Protein AF-A0A2U3D872-F1 (afdb_monomer_lite)

pLDDT: mean 81.7, std 17.16, range [37.06, 96.06]

Foldseek 3Di:
DWAAAQPPRDIADDPDHHHHPVRLVVLLVLLQVCCVVDPPDDLVCSCVVVVDDSVSSVVSVVVDDHDDPDDDDDDDDD

Organism: Sulfoacidibacillus thermotolerans (NCBI:txid1765684)

Structure (mmCIF, N/CA/C/O backbone):
data_AF-A0A2U3D872-F1
#
_entry.id   AF-A0A2U3D872-F1
#
loop_
_atom_site.group_PDB
_atom_site.id
_atom_site.type_symbol
_atom_site.label_atom_id
_atom_site.label_alt_id
_atom_site.label_comp_id
_atom_site.label_asym_id
_atom_site.label_entity_id
_atom_site.label_seq_id
_atom_site.pdbx_PDB_ins_code
_atom_site.Cartn_x
_atom_site.Cartn_y
_atom_site.Cartn_z
_atom_site.occupancy
_atom_site.B_iso_or_equiv
_atom_site.auth_seq_id
_atom_site.auth_comp_id
_atom_site.auth_asym_id
_atom_site.auth_atom_id
_atom_site.pdbx_PDB_model_num
ATOM 1 N N . MET A 1 1 ? -12.289 5.13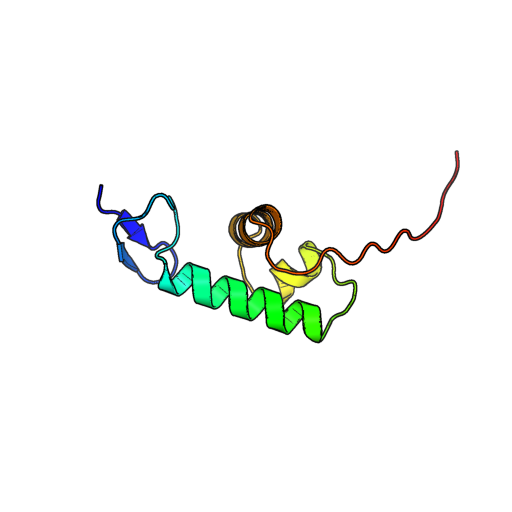3 19.365 1.00 77.50 1 MET A N 1
ATOM 2 C CA . MET A 1 1 ? -13.375 4.342 18.746 1.00 77.50 1 MET A CA 1
ATOM 3 C C . MET A 1 1 ? -12.780 3.099 18.113 1.00 77.50 1 MET A C 1
ATOM 5 O O . MET A 1 1 ? -11.749 3.213 17.454 1.00 77.50 1 MET A O 1
ATOM 9 N N . LEU A 1 2 ? -13.385 1.941 18.364 1.00 87.25 2 LEU A N 1
ATOM 10 C CA . LEU A 1 2 ? -12.977 0.664 17.780 1.00 87.25 2 LEU A CA 1
ATOM 11 C C . LEU A 1 2 ? -13.491 0.578 16.331 1.00 87.25 2 LEU A C 1
ATOM 13 O O . LEU A 1 2 ? -14.586 1.061 16.045 1.00 87.25 2 LEU A O 1
ATOM 17 N N . LYS A 1 3 ? -12.690 0.031 15.414 1.00 89.44 3 LYS A N 1
ATOM 18 C CA . LYS A 1 3 ? -12.960 -0.030 13.966 1.00 89.44 3 LYS A CA 1
ATOM 19 C C . LYS A 1 3 ? -12.694 -1.440 13.432 1.00 89.44 3 LYS A C 1
ATOM 21 O O . LYS A 1 3 ? -11.883 -2.159 14.008 1.00 89.44 3 LYS A O 1
ATOM 26 N N . HIS A 1 4 ? -13.317 -1.806 12.311 1.00 92.50 4 HIS A N 1
ATOM 27 C CA . HIS A 1 4 ? -12.992 -3.028 11.562 1.00 92.50 4 HIS A CA 1
ATOM 28 C C . HIS A 1 4 ? -11.981 -2.742 10.452 1.00 92.50 4 HIS A C 1
ATOM 30 O O . HIS A 1 4 ? -12.140 -1.797 9.677 1.00 92.50 4 HIS A O 1
ATOM 36 N N . CYS A 1 5 ? -10.940 -3.567 10.359 1.00 91.56 5 CYS A N 1
ATOM 37 C CA . CYS A 1 5 ? -9.949 -3.491 9.293 1.00 91.56 5 CYS A CA 1
ATOM 38 C C . CYS A 1 5 ? -10.561 -3.952 7.970 1.00 91.56 5 CYS A C 1
ATOM 40 O O . CYS A 1 5 ? -11.082 -5.061 7.884 1.00 91.56 5 CYS A O 1
ATOM 42 N N . ARG A 1 6 ? -10.438 -3.149 6.909 1.00 89.12 6 ARG A N 1
ATOM 43 C CA . ARG A 1 6 ? -10.975 -3.511 5.586 1.00 89.12 6 ARG A CA 1
ATOM 44 C C . ARG A 1 6 ? -10.174 -4.602 4.862 1.00 89.12 6 ARG A C 1
ATOM 46 O O . ARG A 1 6 ? -10.679 -5.141 3.887 1.00 89.12 6 ARG A O 1
ATOM 53 N N . LYS A 1 7 ? -8.951 -4.919 5.318 1.00 89.62 7 LYS A N 1
ATOM 54 C CA . LYS A 1 7 ? -8.112 -6.005 4.766 1.00 89.62 7 LYS A CA 1
ATOM 55 C C . LYS A 1 7 ? -8.379 -7.346 5.453 1.00 89.62 7 LYS A C 1
ATOM 57 O O . LYS A 1 7 ? -8.643 -8.322 4.768 1.00 89.62 7 LYS A O 1
ATOM 62 N N . CYS A 1 8 ? -8.308 -7.403 6.785 1.00 93.00 8 CYS A N 1
ATOM 63 C CA . CYS A 1 8 ? -8.394 -8.667 7.533 1.00 93.00 8 CYS A CA 1
ATOM 64 C C . CYS A 1 8 ? -9.684 -8.854 8.348 1.00 93.00 8 CYS A C 1
ATOM 66 O O . CYS A 1 8 ? -9.860 -9.899 8.962 1.00 93.00 8 CYS A O 1
ATOM 68 N N . GLY A 1 9 ? -10.557 -7.844 8.427 1.00 92.69 9 GLY A N 1
ATOM 69 C CA . GLY A 1 9 ? -11.775 -7.879 9.249 1.00 92.69 9 GLY A CA 1
ATOM 70 C C . GLY A 1 9 ? -11.550 -7.686 10.755 1.00 92.69 9 GLY A C 1
ATOM 71 O O . GLY A 1 9 ? -12.513 -7.499 11.492 1.00 92.69 9 GLY A O 1
ATOM 72 N N . GLY A 1 10 ? -10.298 -7.677 11.224 1.00 92.44 10 GLY A N 1
ATOM 73 C CA . GLY A 1 10 ? -9.968 -7.552 12.645 1.00 92.44 10 GLY A CA 1
ATOM 74 C C . GLY A 1 10 ? -10.377 -6.213 13.267 1.00 92.44 10 GLY A C 1
ATOM 75 O O . GLY A 1 10 ? -10.350 -5.167 12.612 1.00 92.44 10 GLY A O 1
ATOM 76 N N . LEU A 1 11 ? -10.716 -6.249 14.557 1.00 93.06 11 LEU A N 1
ATOM 77 C CA . LEU A 1 11 ? -10.995 -5.065 15.367 1.00 93.06 11 LEU A CA 1
ATOM 78 C C . LEU A 1 11 ? -9.698 -4.354 15.758 1.00 93.06 11 LEU A C 1
ATOM 80 O O . LEU A 1 11 ? -8.728 -4.991 16.162 1.00 93.06 11 LEU A O 1
ATOM 84 N N . PHE A 1 12 ? -9.679 -3.027 15.671 1.00 91.00 12 PHE A N 1
ATOM 85 C CA . PHE A 1 12 ? -8.527 -2.231 16.087 1.00 91.00 12 PHE A CA 1
ATOM 86 C C . PHE A 1 12 ? -8.934 -0.842 16.581 1.00 91.00 12 PHE A C 1
ATOM 88 O O . PHE A 1 12 ? -9.951 -0.282 16.168 1.00 91.00 12 PHE A O 1
ATOM 95 N N . SER A 1 13 ? -8.112 -0.259 17.453 1.00 87.19 13 SER A N 1
ATOM 96 C CA . SER A 1 13 ? -8.216 1.142 17.860 1.00 87.19 13 SER A CA 1
ATOM 97 C C . SER A 1 13 ? -7.002 1.905 17.341 1.00 87.19 13 SER A C 1
ATOM 99 O O . SER A 1 13 ? -5.912 1.811 17.899 1.00 87.19 13 SER A O 1
ATOM 101 N N . SER A 1 14 ? -7.175 2.646 16.252 1.00 80.56 14 SER A N 1
ATOM 102 C CA . SER A 1 14 ? -6.131 3.520 15.714 1.00 80.56 14 SER A CA 1
ATOM 103 C C . SER A 1 14 ? -6.749 4.763 15.082 1.00 80.56 14 SER A C 1
ATOM 105 O O . SER A 1 14 ? -7.937 4.779 14.732 1.00 80.56 14 SER A O 1
ATOM 107 N N . SER A 1 15 ? -5.938 5.807 14.918 1.00 74.19 15 SER A N 1
ATOM 108 C CA . SER A 1 15 ? -6.285 6.997 14.135 1.00 74.19 15 SER A CA 1
ATOM 109 C C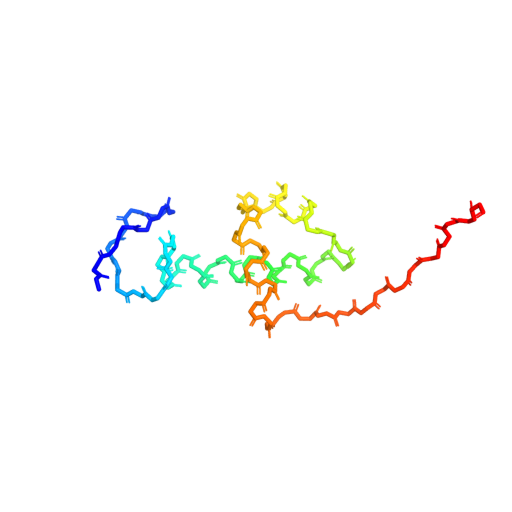 . SER A 1 15 ? -6.532 6.648 12.662 1.00 74.19 15 SER A C 1
ATOM 111 O O . SER A 1 15 ? -7.305 7.328 11.993 1.00 74.19 15 SER A O 1
ATOM 113 N N . ASP A 1 16 ? -5.975 5.530 12.182 1.00 72.00 16 ASP A N 1
ATOM 114 C CA . ASP A 1 16 ? -6.224 4.987 10.846 1.00 72.00 16 ASP A CA 1
ATOM 115 C C . ASP A 1 16 ? -7.717 4.687 10.609 1.00 72.00 16 ASP A C 1
ATOM 117 O O . ASP A 1 16 ? -8.337 4.009 11.436 1.00 72.00 16 ASP A O 1
ATOM 121 N N . PRO A 1 17 ? -8.349 5.180 9.530 1.00 73.50 17 PRO A N 1
ATOM 122 C CA . PRO A 1 17 ? -9.755 4.889 9.275 1.00 73.50 17 PRO A CA 1
ATOM 123 C C . PRO A 1 17 ? -10.009 3.545 8.570 1.00 73.50 17 PRO A C 1
ATOM 125 O O . PRO A 1 17 ? -11.156 3.105 8.557 1.00 73.50 17 PRO A O 1
ATOM 128 N N . HIS A 1 18 ? -8.999 2.892 7.980 1.00 81.19 18 HIS A N 1
ATOM 129 C CA . HIS A 1 18 ? -9.222 1.800 7.018 1.00 81.19 18 HIS A CA 1
ATOM 130 C C . HIS A 1 18 ? -8.466 0.506 7.329 1.00 81.19 18 HIS A C 1
ATOM 132 O O . HIS A 1 18 ? -9.002 -0.575 7.070 1.00 81.19 18 HIS A O 1
ATOM 138 N N . LEU A 1 19 ? -7.247 0.593 7.863 1.00 88.31 19 LEU A N 1
ATOM 139 C CA . LEU A 1 19 ? -6.391 -0.565 8.124 1.00 88.31 19 LEU A CA 1
ATOM 140 C C . LEU A 1 19 ? -5.978 -0.624 9.592 1.00 88.31 19 LEU A C 1
ATOM 142 O O . LEU A 1 19 ? -5.648 0.393 10.202 1.00 88.31 19 LEU A O 1
ATOM 146 N N . CYS A 1 20 ? -5.962 -1.835 10.150 1.00 92.56 20 CYS A N 1
ATOM 147 C CA . CYS A 1 20 ? -5.325 -2.060 11.440 1.00 92.56 20 CYS A CA 1
ATOM 148 C C . CYS A 1 20 ? -3.797 -1.886 11.326 1.00 92.56 20 CYS A C 1
ATOM 150 O O . CYS A 1 20 ? -3.254 -1.998 10.222 1.00 92.56 20 CYS A O 1
ATOM 152 N N . PRO A 1 21 ? -3.091 -1.660 12.451 1.00 89.81 21 PRO A N 1
ATOM 153 C CA . PRO A 1 21 ? -1.642 -1.453 12.451 1.00 89.81 21 PRO A CA 1
ATOM 154 C C . PRO A 1 21 ? -0.861 -2.569 11.745 1.00 89.81 21 PRO A C 1
ATOM 156 O O . PRO A 1 21 ? -0.001 -2.269 10.928 1.00 89.81 21 PRO A O 1
ATOM 159 N N . LEU A 1 22 ? -1.228 -3.835 11.974 1.00 92.44 22 LEU A N 1
ATOM 160 C CA . LEU A 1 22 ? -0.571 -4.995 11.355 1.00 92.44 22 LEU A CA 1
ATOM 161 C C . LEU A 1 22 ? -0.699 -4.986 9.826 1.00 92.44 22 LEU A C 1
ATOM 163 O O . LEU A 1 22 ? 0.288 -5.089 9.109 1.00 92.44 22 LEU A O 1
ATOM 167 N N . CYS A 1 23 ? -1.914 -4.783 9.313 1.00 93.00 23 CYS A N 1
ATOM 168 C CA . CYS A 1 23 ? -2.150 -4.732 7.872 1.00 93.00 23 CYS A CA 1
ATOM 169 C C . CYS A 1 23 ? -1.489 -3.528 7.197 1.00 93.00 23 CYS A C 1
ATOM 171 O O . CYS A 1 23 ? -1.127 -3.611 6.024 1.00 93.00 23 CYS A O 1
ATOM 173 N N . LEU A 1 24 ? -1.362 -2.409 7.914 1.00 90.00 24 LEU A N 1
ATOM 174 C CA . LEU A 1 24 ? -0.631 -1.245 7.429 1.00 90.00 24 LEU A CA 1
ATOM 175 C C . LEU A 1 24 ? 0.881 -1.507 7.409 1.00 90.00 24 LEU A C 1
ATOM 177 O O . LEU A 1 24 ? 1.552 -1.107 6.463 1.00 90.00 24 LEU A O 1
ATOM 181 N N . GLU A 1 25 ? 1.423 -2.179 8.423 1.00 91.38 25 GLU A N 1
ATOM 182 C CA . GLU A 1 25 ? 2.831 -2.586 8.481 1.00 91.38 25 GLU A CA 1
ATOM 183 C C . GLU A 1 25 ? 3.187 -3.556 7.348 1.00 91.38 25 GLU A C 1
ATOM 185 O O . GLU A 1 25 ? 4.116 -3.284 6.590 1.00 91.38 25 GLU A O 1
ATOM 190 N N . GLU A 1 26 ? 2.387 -4.603 7.126 1.00 93.62 26 GLU A N 1
ATOM 191 C CA . GLU A 1 26 ? 2.558 -5.511 5.982 1.00 93.62 26 GLU A CA 1
ATOM 192 C C . GLU A 1 26 ? 2.587 -4.750 4.647 1.00 93.62 26 GLU A C 1
ATOM 194 O O . GLU A 1 26 ? 3.459 -4.977 3.812 1.00 93.62 26 GLU A O 1
ATOM 199 N N . ALA A 1 27 ? 1.657 -3.809 4.446 1.00 92.81 27 ALA A N 1
ATOM 200 C CA . ALA A 1 27 ? 1.607 -3.017 3.221 1.00 92.81 27 ALA A CA 1
ATOM 201 C C . ALA A 1 27 ? 2.857 -2.135 3.049 1.00 92.81 27 ALA A C 1
ATOM 203 O O . ALA A 1 27 ? 3.363 -2.004 1.935 1.00 92.81 27 ALA A O 1
ATOM 204 N N . GLN A 1 28 ? 3.382 -1.559 4.136 1.00 92.56 28 GLN A N 1
ATOM 205 C CA . GLN A 1 28 ? 4.636 -0.798 4.110 1.00 92.56 28 GLN A CA 1
ATOM 206 C C . GLN A 1 28 ? 5.825 -1.682 3.728 1.00 92.56 28 GLN A C 1
ATOM 208 O O . GLN A 1 28 ? 6.648 -1.271 2.910 1.00 9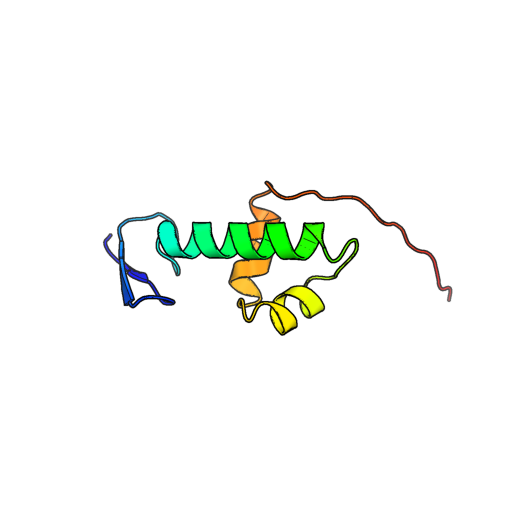2.56 28 GLN A O 1
ATOM 213 N N . HIS A 1 29 ? 5.893 -2.901 4.266 1.00 93.19 29 HIS A N 1
ATOM 214 C CA . HIS A 1 29 ? 6.920 -3.876 3.905 1.00 93.19 29 HIS A CA 1
ATOM 215 C C . HIS A 1 29 ? 6.846 -4.252 2.420 1.00 93.19 29 HIS A C 1
ATOM 217 O O . HIS A 1 29 ? 7.862 -4.180 1.730 1.00 93.19 29 HIS A O 1
ATOM 223 N N . THR A 1 30 ? 5.654 -4.547 1.897 1.00 94.25 30 THR A N 1
ATOM 224 C CA . THR A 1 30 ? 5.462 -4.849 0.470 1.00 94.25 30 THR A CA 1
ATOM 225 C C . THR A 1 30 ? 5.904 -3.690 -0.424 1.00 94.25 30 THR A C 1
ATOM 227 O O . THR A 1 30 ? 6.641 -3.902 -1.386 1.00 94.25 30 THR A O 1
ATOM 230 N N . VAL A 1 31 ? 5.502 -2.454 -0.096 1.00 92.56 31 VAL A N 1
ATOM 231 C CA . VAL A 1 31 ? 5.927 -1.245 -0.825 1.00 92.56 31 VAL A CA 1
ATOM 232 C C . VAL A 1 31 ? 7.450 -1.111 -0.802 1.00 92.56 31 VAL A C 1
ATOM 234 O O . VAL A 1 31 ? 8.052 -0.859 -1.844 1.00 92.56 31 VAL A O 1
ATOM 237 N N . LYS A 1 32 ? 8.082 -1.320 0.361 1.00 91.25 32 LYS A N 1
ATOM 238 C CA . LYS A 1 32 ? 9.541 -1.264 0.512 1.00 91.25 32 LYS A CA 1
ATOM 239 C C . LYS A 1 32 ? 10.242 -2.250 -0.414 1.00 91.25 32 LYS A C 1
ATOM 241 O O . LYS A 1 32 ? 11.062 -1.840 -1.230 1.00 91.25 32 LYS A O 1
ATOM 246 N N . GLN A 1 33 ? 9.885 -3.527 -0.300 1.00 93.19 33 GLN A N 1
ATOM 247 C CA . GLN A 1 33 ? 10.517 -4.605 -1.054 1.00 93.19 33 GLN A CA 1
ATOM 248 C C . GLN A 1 33 ? 10.343 -4.401 -2.558 1.00 93.19 33 GLN A C 1
ATOM 250 O O . GLN A 1 33 ? 11.285 -4.587 -3.326 1.00 93.19 33 GLN A O 1
ATOM 255 N N . TYR A 1 34 ? 9.158 -3.956 -2.982 1.00 94.00 34 TYR A N 1
ATOM 256 C CA . TYR A 1 34 ? 8.900 -3.658 -4.384 1.00 94.00 34 TYR A CA 1
ATOM 257 C C . TYR A 1 34 ? 9.814 -2.539 -4.905 1.00 94.00 34 TYR A C 1
ATOM 259 O O . TYR A 1 34 ? 10.430 -2.693 -5.955 1.00 94.00 34 TYR A O 1
ATOM 267 N N . LEU A 1 35 ? 9.961 -1.434 -4.167 1.00 90.25 35 LEU A N 1
ATOM 268 C CA . LEU A 1 35 ? 10.808 -0.309 -4.583 1.00 90.25 35 LEU A CA 1
ATOM 269 C C . LEU A 1 35 ? 12.314 -0.625 -4.540 1.00 90.25 35 LEU A C 1
ATOM 271 O O . LEU A 1 35 ? 13.080 -0.041 -5.310 1.00 90.25 35 LEU A O 1
ATOM 275 N N . GLU A 1 36 ? 12.745 -1.549 -3.677 1.00 91.06 36 GLU A N 1
ATOM 276 C CA . GLU A 1 36 ? 14.131 -2.036 -3.637 1.00 91.06 36 GLU A CA 1
ATOM 277 C C . GLU A 1 36 ? 14.501 -2.818 -4.909 1.00 91.06 36 GLU A C 1
ATOM 279 O O . GLU A 1 36 ? 15.599 -2.636 -5.444 1.00 91.06 36 GLU A O 1
ATOM 284 N N . VAL A 1 37 ? 13.575 -3.637 -5.422 1.00 93.94 37 VAL A N 1
ATOM 285 C CA . VAL A 1 37 ? 13.759 -4.449 -6.639 1.00 93.94 37 VAL A CA 1
ATOM 286 C C . VAL A 1 37 ? 13.505 -3.631 -7.910 1.00 93.94 37 VAL A C 1
ATOM 288 O O . VAL A 1 37 ? 14.275 -3.697 -8.869 1.00 93.94 37 VAL A O 1
ATOM 291 N N . HIS A 1 38 ? 12.449 -2.817 -7.920 1.00 91.50 38 HIS A N 1
ATOM 292 C CA . HIS A 1 38 ? 11.985 -2.061 -9.081 1.00 91.50 38 HIS A CA 1
ATOM 293 C C . HIS A 1 38 ? 12.331 -0.578 -8.938 1.00 91.50 38 HIS A C 1
ATOM 295 O O . HIS A 1 38 ? 11.472 0.284 -8.723 1.00 91.50 38 HIS A O 1
ATOM 301 N N . ARG A 1 39 ? 13.623 -0.259 -9.062 1.00 86.44 39 ARG A N 1
ATOM 302 C CA . ARG A 1 39 ? 14.085 1.128 -8.941 1.00 86.44 39 ARG A CA 1
ATOM 303 C C . ARG A 1 39 ? 13.435 2.029 -9.991 1.00 86.44 39 ARG A C 1
ATOM 305 O O . ARG A 1 39 ? 13.518 1.766 -11.186 1.00 86.44 39 ARG A O 1
ATOM 312 N N . GLY A 1 40 ? 12.854 3.137 -9.534 1.00 83.12 40 GLY A N 1
ATOM 313 C CA . GLY A 1 40 ? 12.167 4.099 -10.401 1.00 83.12 40 GLY A CA 1
ATOM 314 C C . GLY A 1 40 ? 10.758 3.673 -10.819 1.00 83.12 40 GLY A C 1
ATOM 315 O O . GLY A 1 40 ? 10.180 4.312 -11.696 1.00 83.12 40 GLY A O 1
ATOM 316 N N . ALA A 1 41 ? 10.194 2.623 -10.211 1.00 89.62 41 ALA A N 1
ATOM 317 C CA . ALA A 1 41 ? 8.795 2.287 -10.416 1.00 89.62 41 ALA A CA 1
ATOM 318 C C . ALA A 1 41 ? 7.878 3.443 -9.998 1.00 89.62 41 ALA A C 1
ATOM 320 O O . ALA A 1 41 ? 8.122 4.148 -9.017 1.00 89.62 41 ALA A O 1
ATOM 321 N N . ASN A 1 42 ? 6.801 3.624 -10.757 1.00 90.25 42 ASN A N 1
ATOM 322 C CA . ASN A 1 42 ? 5.772 4.606 -10.449 1.00 90.25 42 ASN A CA 1
ATOM 323 C C . ASN A 1 42 ? 4.643 3.976 -9.612 1.00 90.25 42 ASN A C 1
ATOM 325 O O . ASN A 1 42 ? 4.524 2.755 -9.492 1.00 90.25 42 ASN A O 1
ATOM 329 N N . VAL A 1 43 ? 3.781 4.833 -9.062 1.00 90.62 43 VAL A N 1
ATOM 330 C CA . VAL A 1 43 ? 2.655 4.431 -8.204 1.00 90.62 43 VAL A CA 1
ATOM 331 C C . VAL A 1 43 ? 1.699 3.460 -8.907 1.00 90.62 43 VAL A C 1
ATOM 333 O O . VAL A 1 43 ? 1.185 2.547 -8.266 1.00 90.62 43 VAL A O 1
ATOM 336 N N . LEU A 1 44 ? 1.468 3.617 -10.215 1.00 92.62 44 LEU A N 1
ATOM 337 C CA . LEU A 1 44 ? 0.546 2.759 -10.963 1.00 92.62 44 LEU A CA 1
ATOM 338 C C . LEU A 1 44 ? 1.093 1.337 -11.126 1.00 92.62 44 LEU A C 1
ATOM 340 O O . LEU A 1 44 ? 0.334 0.383 -10.962 1.00 92.62 44 LEU A O 1
ATOM 344 N N . SER A 1 45 ? 2.389 1.193 -11.419 1.00 93.31 45 SER A N 1
ATOM 345 C CA . SER A 1 45 ? 3.065 -0.110 -11.453 1.00 93.31 45 SER A CA 1
ATOM 346 C C . SER A 1 45 ? 3.010 -0.781 -10.083 1.00 93.31 45 SER A C 1
ATOM 348 O O . SER A 1 45 ? 2.615 -1.936 -9.982 1.00 93.31 45 SER A O 1
ATOM 350 N N . LEU A 1 46 ? 3.278 -0.025 -9.014 1.00 93.31 46 LEU A N 1
ATOM 351 C CA . LEU A 1 46 ? 3.221 -0.550 -7.653 1.00 93.31 46 LEU A CA 1
ATOM 352 C C . LEU A 1 46 ? 1.819 -1.059 -7.295 1.00 93.31 46 LEU A C 1
ATOM 354 O O . LEU A 1 46 ? 1.682 -2.180 -6.817 1.00 93.31 46 LEU A O 1
ATOM 358 N N . VAL A 1 47 ? 0.768 -0.273 -7.544 1.00 95.19 47 VAL A N 1
ATOM 359 C CA . VAL A 1 47 ? -0.629 -0.679 -7.286 1.00 95.19 47 VAL A CA 1
ATOM 360 C C . VAL A 1 47 ? -0.995 -1.940 -8.066 1.00 95.19 47 VAL A C 1
ATOM 362 O O . VAL A 1 47 ? -1.590 -2.859 -7.504 1.00 95.19 47 VAL A O 1
ATOM 365 N N . ARG A 1 48 ? -0.626 -1.995 -9.350 1.00 96.06 48 ARG A N 1
ATOM 366 C CA . ARG A 1 48 ? -0.912 -3.138 -10.222 1.00 96.06 48 ARG A CA 1
ATOM 367 C C . ARG A 1 48 ? -0.234 -4.412 -9.728 1.00 96.06 48 ARG A C 1
ATOM 369 O O . ARG A 1 48 ? -0.894 -5.440 -9.631 1.00 96.06 48 ARG A O 1
ATOM 376 N N . ASP A 1 49 ? 1.052 -4.327 -9.414 1.00 95.94 49 ASP A N 1
ATOM 377 C CA . ASP A 1 49 ? 1.878 -5.505 -9.156 1.00 95.94 49 ASP A CA 1
ATOM 378 C C . ASP A 1 49 ? 1.747 -5.996 -7.708 1.00 95.94 49 ASP A C 1
ATOM 380 O O . ASP A 1 49 ? 1.852 -7.191 -7.443 1.00 95.94 49 ASP A O 1
ATOM 384 N N . THR A 1 50 ? 1.486 -5.089 -6.759 1.00 93.62 50 THR A N 1
ATOM 385 C CA . THR A 1 50 ? 1.328 -5.436 -5.333 1.00 93.62 50 THR A CA 1
ATOM 386 C C . THR A 1 50 ? -0.121 -5.706 -4.927 1.00 93.62 50 THR A C 1
ATOM 388 O O . THR A 1 50 ? -0.365 -6.215 -3.834 1.00 93.62 50 THR A O 1
ATOM 391 N N . GLY A 1 51 ? -1.097 -5.324 -5.759 1.00 94.12 51 GLY A N 1
ATOM 392 C CA . GLY A 1 51 ? -2.526 -5.416 -5.442 1.00 94.12 51 GLY A CA 1
ATOM 393 C C . GLY A 1 51 ? -2.989 -4.466 -4.328 1.00 94.12 51 GLY A C 1
ATOM 394 O O . GLY A 1 51 ? 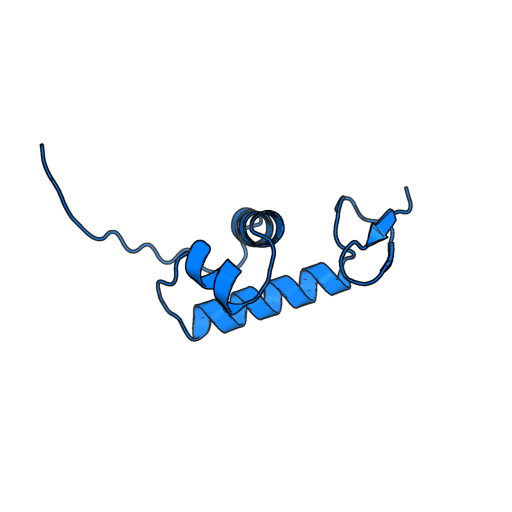-4.147 -4.517 -3.907 1.00 94.12 51 GLY A O 1
ATOM 395 N N . LEU A 1 52 ? -2.111 -3.590 -3.832 1.00 92.25 52 LEU A N 1
ATOM 396 C CA . LEU A 1 52 ? -2.465 -2.582 -2.841 1.00 92.25 52 LEU A CA 1
ATOM 397 C C . LEU A 1 52 ? -3.333 -1.494 -3.475 1.00 92.25 52 LEU A C 1
ATOM 399 O O . LEU A 1 52 ? -3.080 -1.035 -4.584 1.00 92.25 52 LEU A O 1
ATOM 403 N N . SER A 1 53 ? -4.336 -1.012 -2.739 1.00 92.00 53 SER A N 1
ATOM 404 C CA . SER A 1 53 ? -5.157 0.104 -3.213 1.00 92.00 53 SER A CA 1
ATOM 405 C C . SER A 1 53 ? -4.330 1.385 -3.340 1.00 92.00 53 SER A C 1
ATOM 407 O O . SER A 1 53 ? -3.519 1.698 -2.466 1.00 92.00 53 SER A O 1
ATOM 409 N N . LEU A 1 54 ? -4.624 2.185 -4.368 1.00 91.50 54 LEU A N 1
ATOM 410 C CA . LEU A 1 54 ? -4.012 3.496 -4.593 1.00 91.50 54 LEU A CA 1
ATOM 411 C C . LEU A 1 54 ? -4.043 4.392 -3.344 1.00 91.50 54 LEU A C 1
ATOM 413 O O . LEU A 1 54 ? -3.064 5.071 -3.050 1.00 91.50 54 LEU A O 1
ATOM 417 N N . ALA A 1 55 ? -5.134 4.364 -2.571 1.00 88.94 55 ALA A N 1
ATOM 418 C CA . ALA A 1 55 ? -5.250 5.142 -1.336 1.00 88.94 55 ALA A CA 1
ATOM 419 C C . ALA A 1 55 ? -4.249 4.693 -0.255 1.00 88.94 55 ALA A C 1
ATOM 421 O O . ALA A 1 55 ? -3.685 5.527 0.452 1.00 88.94 55 ALA A O 1
ATOM 422 N N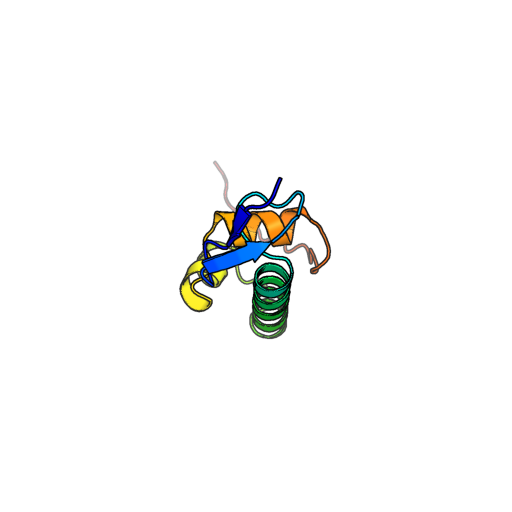 . VAL A 1 56 ? -4.008 3.383 -0.140 1.00 89.44 56 VAL A N 1
ATOM 423 C CA . VAL A 1 56 ? -3.044 2.810 0.812 1.00 89.44 56 VAL A CA 1
ATOM 424 C C . VAL A 1 56 ? -1.624 3.162 0.382 1.00 89.44 56 VAL A C 1
ATOM 426 O O . VAL A 1 56 ? -0.855 3.663 1.197 1.00 89.44 56 VAL A O 1
ATOM 429 N N . VAL A 1 57 ? -1.308 2.980 -0.903 1.00 91.25 57 VAL A N 1
ATOM 430 C CA . VAL A 1 57 ? 0.008 3.312 -1.465 1.00 91.25 57 VAL A CA 1
ATOM 431 C C . VAL A 1 57 ? 0.322 4.795 -1.282 1.00 91.25 57 VAL A C 1
ATOM 433 O O . VAL A 1 57 ? 1.341 5.128 -0.684 1.00 91.25 57 VAL A O 1
ATOM 436 N N . ASN A 1 58 ? -0.573 5.692 -1.707 1.00 89.81 58 ASN A N 1
ATOM 437 C CA . ASN A 1 58 ? -0.371 7.137 -1.560 1.00 89.81 58 ASN A CA 1
ATOM 438 C C . ASN A 1 58 ? -0.166 7.544 -0.104 1.00 89.81 58 ASN A C 1
ATOM 440 O O . ASN A 1 58 ? 0.667 8.394 0.184 1.00 89.81 58 ASN A O 1
ATOM 444 N N . ARG A 1 59 ? -0.892 6.923 0.826 1.00 86.62 59 ARG A N 1
ATOM 445 C CA . ARG A 1 59 ? -0.740 7.212 2.247 1.00 86.62 59 ARG A CA 1
ATOM 446 C C . ARG A 1 59 ? 0.599 6.749 2.809 1.00 86.62 59 ARG A C 1
ATOM 448 O O . ARG A 1 59 ? 1.208 7.483 3.580 1.00 86.62 59 ARG A O 1
ATOM 455 N N . ILE A 1 60 ? 1.049 5.551 2.439 1.00 88.12 60 ILE A N 1
ATOM 456 C CA . ILE A 1 60 ? 2.359 5.028 2.846 1.00 88.12 60 ILE A CA 1
ATOM 457 C C . ILE A 1 60 ? 3.472 5.950 2.338 1.00 88.12 60 ILE A C 1
ATOM 459 O O . ILE A 1 60 ? 4.371 6.301 3.099 1.00 88.12 60 ILE A O 1
ATOM 463 N N . LEU A 1 61 ? 3.374 6.399 1.084 1.00 86.88 61 LEU A N 1
ATOM 464 C CA . LEU A 1 61 ? 4.335 7.332 0.494 1.00 86.88 61 LEU A CA 1
ATOM 465 C C . LEU A 1 61 ? 4.271 8.722 1.152 1.00 86.88 61 LEU A C 1
ATOM 467 O O . LEU A 1 61 ? 5.312 9.291 1.468 1.00 86.88 61 LEU A O 1
ATOM 471 N N . ALA A 1 62 ? 3.069 9.246 1.421 1.00 84.44 62 ALA A N 1
ATOM 472 C CA . ALA A 1 62 ? 2.866 10.552 2.057 1.00 84.44 62 ALA A CA 1
ATOM 473 C C . ALA A 1 62 ? 3.348 10.599 3.517 1.00 84.44 62 ALA A C 1
ATOM 475 O O . ALA A 1 62 ? 3.830 11.633 3.968 1.00 84.44 62 ALA A O 1
ATOM 476 N N . ASN A 1 63 ? 3.262 9.480 4.243 1.00 75.00 63 ASN A N 1
ATOM 477 C CA . ASN A 1 63 ? 3.757 9.363 5.617 1.00 75.00 63 ASN A CA 1
ATOM 478 C C . ASN A 1 63 ? 5.281 9.142 5.706 1.00 75.00 63 ASN A C 1
ATOM 480 O O . ASN A 1 63 ? 5.815 9.025 6.806 1.00 75.00 63 ASN A O 1
ATOM 484 N N . GLY A 1 64 ? 5.992 9.142 4.572 1.00 63.94 64 GLY A N 1
ATOM 485 C CA . GLY A 1 64 ? 7.383 9.587 4.521 1.00 63.94 64 GLY A CA 1
ATOM 486 C C . GLY A 1 64 ? 8.418 8.710 5.224 1.00 63.94 64 GLY A C 1
ATOM 487 O O . GLY A 1 64 ? 9.258 9.238 5.944 1.00 63.94 64 GLY A O 1
ATOM 488 N N . SER A 1 65 ? 8.432 7.393 4.999 1.00 53.31 65 SER A N 1
ATOM 489 C CA . SER A 1 65 ? 9.588 6.566 5.410 1.00 53.31 65 SER A CA 1
ATOM 490 C C . SER A 1 65 ? 10.247 5.727 4.317 1.00 53.31 65 SER A C 1
ATOM 492 O O . SER A 1 65 ? 11.191 5.004 4.623 1.00 53.31 65 SER A O 1
ATOM 494 N N . ILE A 1 66 ? 9.852 5.832 3.039 1.00 49.19 66 ILE A N 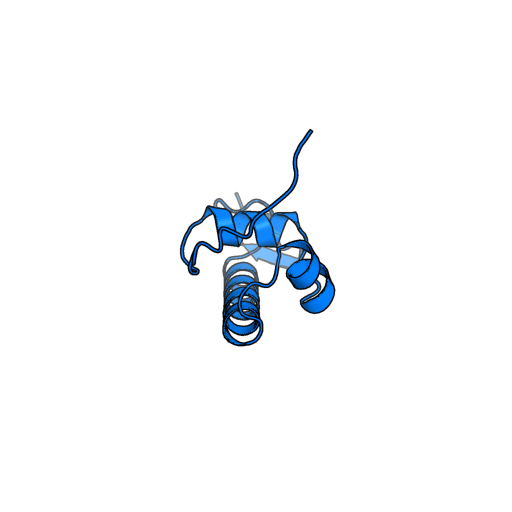1
ATOM 495 C CA . ILE A 1 66 ? 10.497 5.039 1.975 1.00 49.19 66 ILE A CA 1
ATOM 496 C C . ILE A 1 66 ? 10.876 5.905 0.767 1.00 49.19 66 ILE A C 1
ATOM 498 O O . ILE A 1 66 ? 10.105 6.099 -0.164 1.00 49.19 66 ILE A O 1
ATOM 502 N N . TYR A 1 67 ? 12.101 6.432 0.854 1.00 50.72 67 TYR A N 1
ATOM 503 C CA . TYR A 1 67 ? 13.015 6.820 -0.225 1.00 50.72 67 TYR A CA 1
ATOM 504 C C . TYR A 1 67 ? 12.402 7.496 -1.459 1.00 50.72 67 TYR A C 1
ATOM 506 O O . TYR A 1 67 ? 12.313 6.917 -2.541 1.00 50.72 67 TYR A O 1
ATOM 514 N N . ALA A 1 68 ? 12.143 8.797 -1.331 1.00 37.06 68 ALA A N 1
ATOM 515 C CA . ALA A 1 68 ? 12.203 9.697 -2.474 1.00 37.06 68 ALA A CA 1
ATOM 516 C C . ALA A 1 68 ? 13.653 9.745 -2.996 1.00 37.06 68 ALA A C 1
ATOM 518 O O . ALA A 1 68 ? 14.474 10.523 -2.516 1.00 37.06 68 ALA A O 1
ATOM 519 N N . MET A 1 69 ? 13.995 8.902 -3.973 1.00 39.53 69 MET A N 1
ATOM 520 C CA . MET A 1 69 ? 15.111 9.207 -4.869 1.00 39.53 69 MET A CA 1
ATOM 521 C C . MET A 1 69 ? 14.544 10.002 -6.049 1.00 39.53 69 MET A C 1
ATOM 523 O O . MET A 1 69 ? 13.700 9.472 -6.775 1.00 39.53 69 MET A O 1
ATOM 527 N N . PRO A 1 70 ? 14.964 11.260 -6.266 1.00 46.06 70 PRO A N 1
ATOM 528 C CA . PRO A 1 70 ? 14.470 12.039 -7.383 1.00 46.06 70 PRO A CA 1
ATOM 529 C C . PRO A 1 70 ? 15.057 11.456 -8.666 1.00 46.06 70 PRO A C 1
ATOM 531 O O . PRO A 1 70 ? 16.274 11.353 -8.814 1.00 46.06 70 PRO A O 1
ATOM 534 N N . LYS A 1 71 ? 14.200 11.116 -9.627 1.00 38.53 71 LYS A N 1
ATOM 535 C CA . LYS A 1 71 ? 14.608 11.074 -11.029 1.00 38.53 71 LYS A CA 1
ATOM 536 C C . LYS A 1 71 ? 13.795 12.106 -11.785 1.00 38.53 71 LYS A C 1
ATOM 538 O O . LYS A 1 71 ? 12.696 11.845 -12.256 1.00 38.53 71 LYS A O 1
ATOM 543 N N . GLN A 1 72 ? 14.385 13.296 -11.863 1.00 62.44 72 GLN A N 1
ATOM 544 C CA . GLN A 1 72 ? 14.177 14.183 -12.995 1.00 62.44 72 GLN A CA 1
ATOM 545 C C . GLN A 1 72 ? 14.538 13.383 -14.255 1.00 62.44 72 GLN A C 1
ATOM 547 O O . GLN A 1 72 ? 15.643 12.846 -14.351 1.00 62.44 72 GLN A O 1
ATOM 552 N N . GLY A 1 73 ? 13.590 13.254 -15.177 1.00 39.88 73 GLY A N 1
ATOM 553 C CA . GLY A 1 73 ? 13.791 12.721 -16.521 1.00 39.88 73 GLY A CA 1
ATOM 554 C C . GLY A 1 73 ? 13.133 13.680 -17.519 1.00 39.88 73 GLY A C 1
ATOM 555 O O . GLY A 1 73 ? 12.071 14.211 -17.192 1.00 39.88 73 GLY A O 1
ATOM 556 N N . PRO A 1 74 ? 13.768 13.984 -18.665 1.00 62.84 74 PRO A N 1
ATOM 557 C CA . PRO A 1 74 ? 13.475 15.195 -19.427 1.00 62.84 74 PRO A CA 1
ATOM 558 C C . PRO A 1 74 ? 12.348 15.031 -20.461 1.00 62.84 74 PRO A C 1
ATOM 560 O O . PRO A 1 74 ? 12.059 13.924 -20.909 1.00 62.84 74 PRO A O 1
ATOM 563 N N . SER A 1 75 ? 11.881 16.193 -20.947 1.00 50.75 75 SER A N 1
ATOM 564 C CA . SER A 1 75 ? 11.193 16.439 -22.233 1.00 50.75 75 SER A CA 1
ATOM 565 C C . SER A 1 75 ? 9.658 16.273 -22.231 1.00 50.75 75 SER A C 1
ATOM 567 O O . SER A 1 75 ? 9.140 15.330 -21.657 1.00 50.75 75 SER A O 1
ATOM 569 N N . HIS A 1 76 ? 8.848 17.142 -22.848 1.00 44.59 76 HIS A N 1
ATOM 570 C CA . HIS A 1 76 ? 9.045 17.861 -24.112 1.00 44.59 76 HIS A CA 1
ATOM 571 C C . HIS A 1 76 ? 8.248 19.185 -24.183 1.00 44.59 76 HIS A C 1
ATOM 573 O O . HIS A 1 76 ? 7.207 19.327 -23.549 1.00 44.59 76 HIS A O 1
ATOM 579 N N . LYS A 1 77 ? 8.778 20.101 -25.006 1.00 47.16 77 LYS A N 1
ATOM 580 C CA . LYS A 1 77 ? 8.221 21.356 -25.549 1.00 47.16 77 LYS A CA 1
ATOM 581 C C . LYS A 1 77 ? 6.764 21.270 -26.042 1.00 47.16 77 LYS A C 1
ATOM 583 O O . LYS A 1 77 ? 6.436 20.309 -26.732 1.00 47.16 77 LYS A O 1
ATOM 588 N N . ASP A 1 78 ? 6.009 22.350 -25.833 1.00 46.88 78 ASP A N 1
ATOM 589 C CA . ASP A 1 78 ? 5.599 23.275 -26.911 1.00 46.88 78 ASP A CA 1
ATOM 590 C C . ASP A 1 78 ? 5.864 24.713 -26.436 1.00 46.88 78 ASP A C 1
ATOM 592 O O . ASP A 1 78 ? 5.473 25.027 -25.286 1.00 46.88 78 ASP A O 1
#

Radius of gyration: 15.11 Å; chains: 1; bounding box: 28×32×46 Å

Sequence (78 aa):
MLKHCRKCGGLFSSSDPHLCPLCLEEAQHTVKQYLEVHRGANVLSLVRDTGLSLAVVNRILANGSIYAMPKQGPSHKD

Secondary structure (DSSP, 8-state):
--EE-TTT--EE-SS-SS--HHHHHHHHHHHHHHHHHSTT--HHHHHHHH---HHHHHHHHHTT-S------------